Protein AF-A0A415QME4-F1 (afdb_monomer_lite)

Sequence (62 aa):
MKDNRRYLLQIARGEQPKQSFIRIYTVINGEKKLQSENEIEFDEDINIEIVTSKAELLELQK

Structure (mmCIF, N/CA/C/O backbone):
data_AF-A0A415QME4-F1
#
_entry.id   AF-A0A415QME4-F1
#
loop_
_atom_site.group_PDB
_atom_site.id
_atom_site.type_symbol
_atom_site.label_atom_id
_atom_site.label_alt_id
_atom_site.label_comp_id
_atom_site.label_asym_id
_atom_site.label_entity_id
_atom_site.label_seq_id
_atom_site.pdbx_PDB_ins_code
_atom_site.Cartn_x
_atom_site.Cartn_y
_atom_site.Cartn_z
_atom_site.occupancy
_atom_site.B_iso_or_equiv
_atom_site.auth_seq_id
_atom_site.auth_comp_id
_atom_site.auth_asym_id
_atom_site.auth_atom_id
_atom_site.pdbx_PDB_model_num
ATOM 1 N N . MET A 1 1 ? 0.717 -6.963 -27.726 1.00 41.09 1 MET A N 1
ATOM 2 C CA . MET A 1 1 ? 2.035 -6.853 -28.392 1.00 41.09 1 MET A CA 1
ATOM 3 C C . MET A 1 1 ? 3.077 -6.895 -27.287 1.00 41.09 1 MET A C 1
ATOM 5 O O . MET A 1 1 ? 2.944 -6.115 -26.358 1.00 41.09 1 MET A O 1
ATOM 9 N N . LYS A 1 2 ? 3.995 -7.871 -27.297 1.00 46.72 2 LYS A N 1
ATOM 10 C CA . LYS A 1 2 ? 5.012 -8.023 -26.243 1.00 46.72 2 LYS A CA 1
ATOM 11 C C . LYS A 1 2 ? 6.119 -6.996 -26.461 1.00 46.72 2 LYS A C 1
ATOM 13 O O . LYS A 1 2 ? 6.728 -6.988 -27.531 1.00 46.72 2 LYS A O 1
ATOM 18 N N . ASP A 1 3 ? 6.328 -6.139 -25.470 1.00 55.97 3 ASP A N 1
ATOM 19 C CA . ASP A 1 3 ? 7.431 -5.189 -25.461 1.00 55.97 3 ASP A CA 1
ATOM 20 C C . ASP A 1 3 ? 8.739 -5.938 -25.168 1.00 55.97 3 ASP A C 1
ATOM 22 O O . ASP A 1 3 ? 8.880 -6.606 -24.148 1.00 55.97 3 ASP A O 1
ATOM 26 N N . ASN A 1 4 ? 9.663 -5.890 -26.126 1.00 56.09 4 ASN A N 1
ATOM 27 C CA . ASN A 1 4 ? 10.903 -6.672 -26.150 1.00 56.09 4 ASN A CA 1
ATOM 28 C C . ASN A 1 4 ? 12.143 -5.762 -26.087 1.00 56.09 4 ASN A C 1
ATOM 30 O O . ASN A 1 4 ? 13.208 -6.122 -26.591 1.00 56.09 4 ASN A O 1
ATOM 34 N N . ARG A 1 5 ? 12.026 -4.541 -25.554 1.00 58.50 5 ARG A N 1
ATOM 35 C CA . ARG A 1 5 ? 13.087 -3.533 -25.676 1.00 58.50 5 ARG A CA 1
ATOM 36 C C . ARG A 1 5 ? 13.375 -2.868 -24.330 1.00 58.50 5 ARG A C 1
ATOM 38 O O . ARG A 1 5 ? 12.592 -2.032 -23.916 1.00 58.50 5 ARG A O 1
ATOM 45 N N . ARG A 1 6 ? 14.538 -3.189 -23.724 1.00 54.38 6 ARG A N 1
ATOM 46 C CA . ARG A 1 6 ? 15.456 -2.293 -22.950 1.00 54.38 6 ARG A CA 1
ATOM 47 C C . ARG A 1 6 ? 16.205 -2.926 -21.767 1.00 54.38 6 ARG A C 1
ATOM 49 O O . ARG A 1 6 ? 17.127 -2.300 -21.268 1.00 54.38 6 ARG A O 1
ATOM 56 N N . TYR A 1 7 ? 15.931 -4.165 -21.369 1.00 55.09 7 TYR A N 1
ATOM 57 C CA . TYR A 1 7 ? 16.549 -4.715 -20.146 1.00 55.09 7 TYR A CA 1
ATOM 58 C C . TYR A 1 7 ? 18.033 -5.120 -20.280 1.00 55.09 7 TYR A C 1
ATOM 60 O O . TYR A 1 7 ? 18.768 -5.135 -19.298 1.00 55.09 7 TYR A O 1
ATOM 68 N N . LEU A 1 8 ? 18.513 -5.400 -21.498 1.00 53.34 8 LEU A N 1
ATOM 69 C CA . LEU A 1 8 ? 19.874 -5.912 -21.734 1.00 53.34 8 LEU A CA 1
ATOM 70 C C . LEU A 1 8 ? 20.990 -4.871 -21.526 1.00 53.34 8 LEU A C 1
ATOM 72 O O . LEU A 1 8 ? 22.092 -5.234 -21.125 1.00 53.34 8 LEU A O 1
ATOM 76 N N . LEU A 1 9 ? 20.726 -3.583 -21.779 1.00 53.56 9 LEU A N 1
ATOM 77 C CA . LEU A 1 9 ? 21.754 -2.534 -21.691 1.00 53.56 9 LEU A CA 1
ATOM 78 C C . LEU A 1 9 ? 21.997 -2.061 -20.245 1.00 53.56 9 LEU A C 1
ATOM 80 O O . LEU A 1 9 ? 23.091 -1.608 -19.921 1.00 53.56 9 LEU A O 1
ATOM 84 N N . GLN A 1 10 ? 20.981 -2.170 -19.384 1.00 50.25 10 GLN A N 1
ATOM 85 C CA . GLN A 1 10 ? 21.006 -1.696 -17.996 1.00 50.25 10 GLN A CA 1
ATOM 86 C C . GLN A 1 10 ? 21.795 -2.658 -17.091 1.00 50.25 10 GLN A C 1
ATOM 88 O O . GLN A 1 10 ? 22.647 -2.222 -16.323 1.00 50.25 10 GLN A O 1
ATOM 93 N N . ILE A 1 11 ? 21.646 -3.973 -17.309 1.00 53.06 11 ILE A N 1
ATOM 94 C CA . ILE A 1 11 ? 22.422 -5.021 -16.618 1.00 53.06 11 ILE A CA 1
ATOM 95 C C . ILE A 1 11 ? 23.932 -4.871 -16.888 1.00 53.06 11 ILE A C 1
ATOM 97 O O . ILE A 1 11 ? 24.746 -5.052 -15.985 1.00 53.06 11 ILE A O 1
ATOM 101 N N . ALA A 1 12 ? 24.326 -4.473 -18.104 1.00 52.44 12 ALA A N 1
ATOM 102 C CA . ALA A 1 12 ? 25.732 -4.266 -18.466 1.00 52.44 12 ALA A CA 1
ATOM 103 C C . ALA A 1 12 ? 26.389 -3.059 -17.764 1.00 52.44 12 ALA A C 1
ATOM 105 O O . ALA A 1 12 ? 27.615 -2.971 -17.733 1.00 52.44 12 ALA A O 1
ATOM 106 N N . ARG A 1 13 ? 25.599 -2.135 -17.195 1.00 58.81 13 ARG A N 1
ATOM 107 C CA . ARG A 1 13 ? 26.093 -0.983 -16.421 1.00 58.81 13 ARG A CA 1
ATOM 108 C C . ARG A 1 13 ? 26.163 -1.241 -14.912 1.00 58.81 13 ARG A C 1
ATOM 110 O O . ARG A 1 13 ? 26.532 -0.336 -14.176 1.00 58.81 13 ARG A O 1
ATOM 117 N N . GLY A 1 14 ? 25.845 -2.455 -14.453 1.00 56.66 14 GLY A N 1
ATOM 118 C CA . GLY A 1 14 ? 25.933 -2.829 -13.037 1.00 56.66 14 GLY A CA 1
ATOM 119 C C . GLY A 1 14 ? 24.846 -2.220 -12.145 1.00 56.66 14 GLY A C 1
ATOM 120 O O . GLY A 1 14 ? 24.841 -2.475 -10.944 1.00 56.66 14 GLY A O 1
ATOM 121 N N . GLU A 1 15 ? 23.911 -1.460 -12.713 1.00 57.81 15 GLU A N 1
ATOM 122 C CA . GLU A 1 15 ? 22.761 -0.923 -11.993 1.00 57.81 15 GLU A CA 1
ATOM 123 C C . GLU A 1 15 ? 21.572 -1.865 -12.182 1.00 57.81 15 GLU A C 1
ATOM 125 O O . GLU A 1 15 ? 21.102 -2.094 -13.301 1.00 57.81 15 GLU A O 1
ATOM 130 N N . GLN A 1 16 ? 21.085 -2.435 -11.078 1.00 62.25 16 GLN A N 1
ATOM 131 C CA . GLN A 1 16 ? 19.793 -3.108 -11.097 1.00 62.25 16 GLN A CA 1
ATOM 132 C C . GLN A 1 16 ? 18.713 -2.057 -11.384 1.00 62.25 16 GLN A C 1
ATOM 134 O O . GLN A 1 16 ? 18.738 -0.992 -10.761 1.00 62.25 16 GLN A O 1
ATOM 139 N N . PRO A 1 17 ? 17.775 -2.313 -12.316 1.00 65.19 17 PRO A N 1
ATOM 140 C CA . PRO A 1 17 ? 16.633 -1.430 -12.487 1.00 65.19 17 PRO A CA 1
ATOM 141 C C . PRO A 1 17 ? 15.905 -1.332 -11.145 1.00 65.19 17 PRO A C 1
ATOM 143 O O . PRO A 1 17 ? 15.560 -2.352 -10.546 1.00 65.19 17 PRO A O 1
ATOM 146 N N . LYS A 1 18 ? 15.730 -0.105 -10.648 1.00 69.44 18 LYS A N 1
ATOM 147 C CA . LYS A 1 18 ? 14.966 0.143 -9.429 1.00 69.44 18 LYS A CA 1
ATOM 148 C C . LYS A 1 18 ? 13.520 -0.246 -9.723 1.00 69.44 18 LYS A C 1
ATOM 150 O O . LYS A 1 18 ? 12.871 0.391 -10.544 1.00 69.44 18 LYS A O 1
ATOM 155 N N . GLN A 1 19 ? 13.061 -1.330 -9.108 1.00 78.69 19 GLN A N 1
ATOM 156 C CA . GLN A 1 19 ? 11.658 -1.715 -9.146 1.00 78.69 19 GLN A CA 1
ATOM 157 C C . GLN A 1 19 ? 10.964 -1.001 -7.998 1.00 78.69 19 GLN A C 1
ATOM 159 O O . GLN A 1 19 ? 11.350 -1.178 -6.840 1.00 78.69 19 GLN A O 1
ATOM 164 N N . SER A 1 20 ? 9.974 -0.185 -8.331 1.00 84.31 20 SER A N 1
ATOM 165 C CA . SER A 1 20 ? 9.135 0.481 -7.348 1.00 84.31 20 SER A CA 1
ATOM 166 C C . SER A 1 20 ? 7.753 -0.132 -7.333 1.00 84.31 20 SER A C 1
ATOM 168 O O . SER A 1 20 ? 7.288 -0.705 -8.319 1.00 84.31 20 SER A O 1
ATOM 170 N N . PHE A 1 21 ? 7.100 -0.032 -6.184 1.00 88.00 21 PHE A N 1
ATOM 17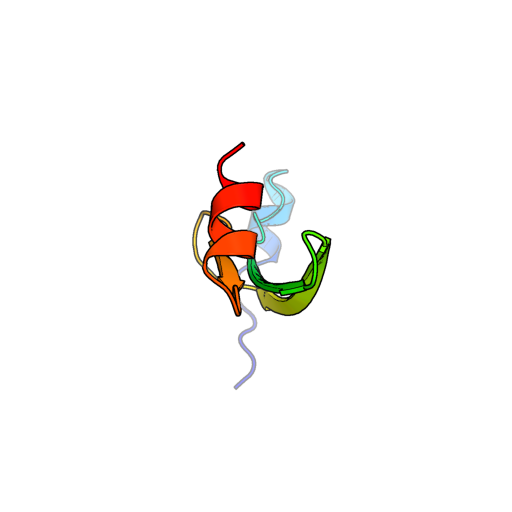1 C CA . PHE A 1 21 ? 5.831 -0.697 -5.947 1.00 88.00 21 PHE A CA 1
ATOM 172 C C . PHE A 1 21 ? 4.803 0.263 -5.374 1.00 88.00 21 PHE A C 1
ATOM 174 O O . PHE A 1 21 ? 5.104 1.105 -4.527 1.00 88.00 21 PHE A O 1
ATOM 181 N N . ILE A 1 22 ? 3.555 0.069 -5.789 1.00 90.06 22 ILE A N 1
ATOM 182 C CA . ILE A 1 22 ? 2.403 0.515 -5.022 1.00 90.06 22 ILE A CA 1
ATOM 183 C C . ILE A 1 22 ? 1.965 -0.621 -4.102 1.00 90.06 22 ILE A C 1
ATOM 185 O O . ILE A 1 22 ? 1.641 -1.720 -4.560 1.00 90.06 22 ILE A O 1
ATOM 189 N N . ARG A 1 23 ? 1.954 -0.359 -2.796 1.00 93.94 23 ARG A N 1
ATOM 190 C CA . ARG A 1 23 ? 1.527 -1.316 -1.773 1.00 93.94 23 ARG A CA 1
ATOM 191 C C . ARG A 1 23 ? 0.311 -0.780 -1.049 1.00 93.94 23 ARG A C 1
ATOM 193 O O . ARG A 1 23 ? 0.319 0.337 -0.536 1.00 93.94 23 ARG A O 1
ATOM 200 N N . ILE A 1 24 ? -0.743 -1.584 -1.017 1.00 91.94 24 ILE A N 1
ATOM 201 C C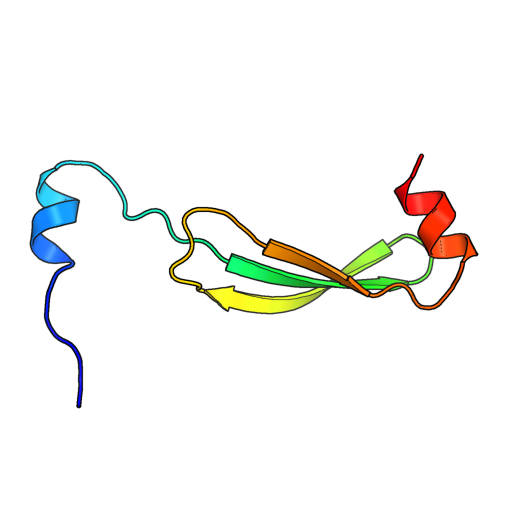A . ILE A 1 24 ? -1.979 -1.263 -0.312 1.00 91.94 24 ILE A CA 1
ATOM 202 C C . ILE A 1 24 ? -2.021 -2.093 0.959 1.00 91.94 24 ILE A C 1
ATOM 204 O O . ILE A 1 24 ? -2.014 -3.324 0.904 1.00 91.94 24 ILE A O 1
ATOM 208 N N . TYR A 1 25 ? -2.116 -1.413 2.092 1.00 92.75 25 TYR A N 1
ATOM 209 C CA . TYR A 1 25 ? -2.256 -2.010 3.407 1.00 92.75 25 TYR A CA 1
ATOM 210 C C . TYR A 1 25 ? -3.641 -1.712 3.971 1.00 92.75 25 TYR A C 1
ATOM 212 O O . TYR A 1 25 ? -4.152 -0.605 3.830 1.00 92.75 25 TYR A O 1
ATOM 220 N N . THR A 1 26 ? -4.238 -2.682 4.654 1.00 90.56 26 THR A N 1
ATOM 221 C CA . THR A 1 26 ? -5.346 -2.430 5.583 1.00 90.56 26 THR A CA 1
ATOM 222 C C . THR A 1 26 ? -4.803 -2.484 6.994 1.00 90.56 26 THR A C 1
ATOM 224 O O . THR A 1 26 ? -4.087 -3.425 7.334 1.00 90.56 26 THR A O 1
ATOM 227 N N . VAL A 1 27 ? -5.157 -1.499 7.808 1.00 86.88 27 VAL A N 1
ATOM 228 C CA . VAL A 1 27 ? -4.840 -1.501 9.234 1.00 86.88 27 VAL A CA 1
ATOM 229 C C . VAL A 1 27 ? -6.053 -2.026 9.983 1.00 86.88 27 VAL A C 1
ATOM 231 O O . VAL A 1 27 ? -7.146 -1.497 9.806 1.00 86.88 27 VAL A O 1
ATOM 234 N N . ILE A 1 28 ? -5.869 -3.097 10.753 1.00 84.56 28 ILE A N 1
ATOM 235 C CA . ILE A 1 28 ? -6.913 -3.699 11.589 1.00 84.56 28 ILE A CA 1
ATOM 236 C C . ILE A 1 28 ? -6.329 -3.854 12.987 1.00 84.56 28 ILE A C 1
ATOM 238 O O . ILE A 1 28 ? -5.342 -4.567 13.155 1.00 84.56 28 ILE A O 1
ATOM 242 N N . ASN A 1 29 ? -6.933 -3.208 13.986 1.00 83.88 29 ASN A N 1
ATOM 243 C CA . ASN A 1 29 ? -6.470 -3.261 15.383 1.00 83.88 29 ASN A CA 1
ATOM 244 C C . ASN A 1 29 ? -4.981 -2.877 15.545 1.00 83.88 29 ASN A C 1
ATOM 246 O O . ASN A 1 29 ? -4.247 -3.525 16.289 1.00 83.88 29 ASN A O 1
ATOM 250 N N . GLY A 1 30 ? -4.518 -1.878 14.789 1.00 80.31 30 GLY A N 1
ATOM 251 C CA . GLY A 1 30 ? -3.121 -1.428 14.806 1.00 80.31 30 GLY A CA 1
ATOM 252 C C . GLY A 1 30 ? -2.146 -2.303 14.004 1.00 80.31 30 GLY A C 1
ATOM 253 O O . GLY A 1 30 ? -0.997 -1.912 13.804 1.00 80.31 30 GLY A O 1
ATOM 254 N N . GLU A 1 31 ? -2.583 -3.450 13.474 1.00 84.88 31 GLU A N 1
ATOM 255 C CA . GLU A 1 31 ? -1.753 -4.311 12.629 1.00 84.88 31 GLU A CA 1
ATOM 256 C C . GLU A 1 31 ? -1.918 -3.974 11.142 1.00 84.88 31 GLU A C 1
ATOM 258 O O . GLU A 1 31 ? -3.031 -3.943 10.609 1.00 84.88 31 GLU A O 1
ATOM 263 N N . LYS A 1 32 ? -0.796 -3.757 10.443 1.00 89.00 32 LYS A N 1
ATOM 264 C CA . LYS A 1 32 ? -0.773 -3.526 8.991 1.00 89.00 32 LYS A CA 1
ATOM 265 C C . LYS A 1 32 ? -0.782 -4.853 8.238 1.00 89.00 32 LYS A C 1
ATOM 267 O O . LYS A 1 32 ? 0.155 -5.642 8.344 1.00 89.00 32 LYS A O 1
ATOM 272 N N . LYS A 1 33 ? -1.795 -5.063 7.401 1.00 91.31 33 LYS A N 1
ATOM 273 C CA . LYS A 1 33 ? -1.919 -6.229 6.521 1.00 91.31 33 LYS A CA 1
ATOM 274 C C . LYS A 1 33 ? -1.822 -5.820 5.057 1.00 91.31 33 LYS A C 1
ATOM 276 O O . LYS A 1 33 ? -2.613 -5.002 4.597 1.00 91.31 33 LYS A O 1
ATOM 281 N N . LEU A 1 34 ? -0.889 -6.416 4.315 1.00 93.12 34 LEU A N 1
ATOM 282 C CA . LEU A 1 34 ? -0.769 -6.210 2.869 1.00 93.12 34 LEU A CA 1
ATOM 283 C C . LEU A 1 34 ? -1.978 -6.823 2.145 1.00 93.12 34 LEU A C 1
ATOM 285 O O . LEU A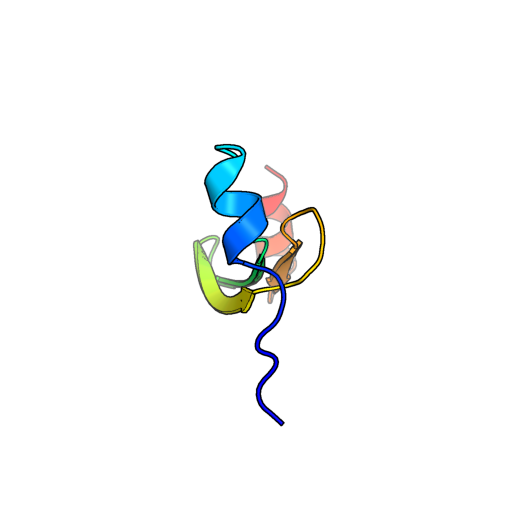 1 34 ? -2.293 -7.997 2.341 1.00 93.12 34 LEU A O 1
ATOM 289 N N . GLN A 1 35 ? -2.642 -6.025 1.313 1.00 92.56 35 GLN A N 1
ATOM 290 C CA . GLN A 1 35 ? -3.777 -6.440 0.482 1.00 92.56 35 GLN A CA 1
ATOM 291 C C . GLN A 1 35 ? -3.388 -6.613 -0.979 1.00 92.56 35 GLN A C 1
ATOM 293 O O . GLN A 1 35 ? -3.844 -7.537 -1.644 1.00 92.56 35 GLN A O 1
ATOM 298 N N . SER A 1 36 ? -2.569 -5.697 -1.487 1.00 90.56 36 SER A N 1
ATOM 299 C CA . SER A 1 36 ? -2.168 -5.680 -2.886 1.00 90.56 36 SER A CA 1
ATOM 300 C C . SER A 1 36 ? -0.784 -5.079 -3.014 1.00 90.56 36 SER A C 1
ATOM 302 O O . SER A 1 36 ? -0.454 -4.108 -2.334 1.00 90.56 36 SER A O 1
ATOM 304 N N . GLU A 1 37 ? -0.021 -5.621 -3.949 1.00 93.94 37 GLU A N 1
ATOM 305 C CA . GLU A 1 37 ? 1.257 -5.089 -4.394 1.00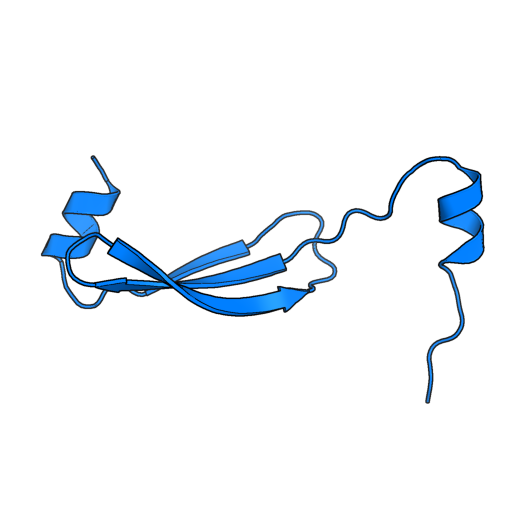 93.94 37 GLU A CA 1
ATOM 306 C C . GLU A 1 37 ? 1.240 -5.084 -5.919 1.00 93.94 37 GLU A C 1
ATOM 308 O O . GLU A 1 37 ? 0.871 -6.084 -6.533 1.00 93.94 37 GLU A O 1
ATOM 313 N N . ASN A 1 38 ? 1.581 -3.951 -6.527 1.00 89.31 38 ASN A N 1
ATOM 314 C CA . ASN A 1 38 ? 1.766 -3.860 -7.970 1.00 89.31 38 ASN A CA 1
ATOM 315 C C . ASN A 1 38 ? 3.054 -3.095 -8.260 1.00 89.31 38 ASN A C 1
ATOM 317 O O . ASN A 1 38 ? 3.344 -2.096 -7.604 1.00 89.31 38 ASN A O 1
ATOM 321 N N . GLU A 1 39 ? 3.814 -3.557 -9.245 1.00 87.44 39 GLU A N 1
ATOM 322 C CA . GLU A 1 39 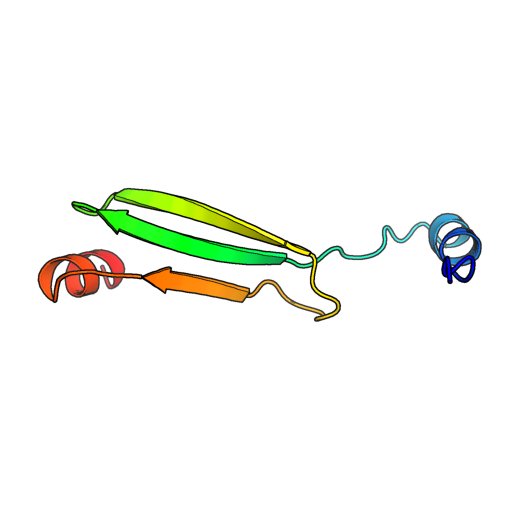? 4.988 -2.841 -9.739 1.00 87.44 39 GLU A CA 1
ATOM 323 C C . GLU A 1 39 ? 4.544 -1.583 -10.497 1.00 87.44 39 GLU A C 1
ATOM 325 O O . GLU A 1 39 ? 3.537 -1.593 -11.213 1.00 87.44 39 GLU A O 1
ATOM 330 N N . ILE A 1 40 ? 5.277 -0.491 -10.310 1.00 83.38 40 ILE A N 1
ATOM 331 C CA . ILE A 1 40 ? 5.012 0.809 -10.922 1.00 83.38 40 ILE A CA 1
ATOM 332 C C . ILE A 1 40 ? 6.291 1.378 -11.538 1.00 83.38 40 ILE A C 1
ATOM 334 O O . ILE A 1 40 ? 7.393 1.114 -11.069 1.00 83.38 40 ILE A O 1
ATOM 338 N N . GLU A 1 41 ? 6.133 2.211 -12.566 1.00 79.94 41 GLU A N 1
ATOM 339 C CA . GLU A 1 41 ? 7.245 2.880 -13.263 1.00 79.94 41 GLU A CA 1
ATOM 340 C C . GLU A 1 41 ? 7.700 4.187 -12.581 1.00 79.94 41 GLU A C 1
ATOM 342 O O . GLU A 1 41 ? 8.445 4.966 -13.170 1.00 79.94 41 GLU A O 1
ATOM 347 N N . PHE A 1 42 ? 7.226 4.467 -11.364 1.00 74.31 42 PHE A N 1
ATOM 348 C CA . PHE A 1 42 ? 7.659 5.637 -10.600 1.00 74.31 42 PHE A CA 1
ATOM 349 C C . PHE A 1 42 ? 9.032 5.401 -9.968 1.00 74.31 42 PHE A C 1
ATOM 351 O O . PHE A 1 42 ? 9.418 4.270 -9.703 1.00 74.31 42 PHE A O 1
ATOM 358 N N . ASP A 1 43 ? 9.746 6.483 -9.665 1.00 79.94 43 ASP A N 1
ATOM 359 C CA . ASP A 1 43 ? 11.079 6.398 -9.058 1.00 79.94 43 ASP A CA 1
ATOM 360 C C . ASP A 1 43 ? 11.044 6.097 -7.546 1.00 79.94 43 ASP A C 1
ATOM 362 O O . ASP A 1 43 ? 12.096 5.943 -6.916 1.00 79.94 43 ASP A O 1
ATOM 366 N N . GLU A 1 44 ? 9.855 6.029 -6.941 1.00 81.31 44 GLU A N 1
ATOM 367 C CA . GLU A 1 44 ? 9.642 5.843 -5.505 1.00 81.31 44 GLU A CA 1
ATOM 368 C C . GLU A 1 44 ? 8.454 4.917 -5.215 1.00 81.31 44 GLU A C 1
ATOM 370 O O . GLU A 1 44 ? 7.510 4.810 -6.000 1.00 81.31 44 GLU A O 1
ATOM 375 N N . ASP A 1 45 ? 8.503 4.262 -4.054 1.00 85.94 45 ASP A N 1
ATOM 376 C CA . ASP A 1 45 ? 7.422 3.402 -3.579 1.00 85.94 45 ASP A CA 1
ATOM 377 C C . ASP A 1 45 ? 6.243 4.228 -3.061 1.00 85.94 45 ASP A C 1
ATOM 379 O O . ASP A 1 45 ? 6.408 5.181 -2.297 1.00 85.94 45 ASP A O 1
ATOM 383 N N . ILE A 1 46 ? 5.032 3.800 -3.414 1.00 86.94 46 ILE A N 1
ATOM 384 C CA . ILE A 1 46 ? 3.787 4.405 -2.944 1.00 86.94 46 ILE A CA 1
ATOM 385 C C . ILE A 1 46 ? 3.131 3.445 -1.953 1.00 86.94 46 ILE A C 1
ATOM 387 O O . ILE A 1 46 ? 2.644 2.381 -2.329 1.00 86.94 46 ILE A O 1
ATOM 391 N N . ASN A 1 47 ? 3.067 3.836 -0.682 1.00 89.12 47 ASN A N 1
ATOM 392 C CA . ASN A 1 47 ? 2.357 3.075 0.345 1.00 89.12 47 ASN A CA 1
ATOM 393 C C . ASN A 1 47 ? 0.999 3.727 0.626 1.00 89.12 47 ASN A C 1
ATOM 395 O O . ASN A 1 47 ? 0.930 4.890 1.019 1.00 89.12 47 ASN A O 1
ATOM 399 N N . ILE A 1 48 ? -0.082 2.973 0.429 1.00 88.12 48 ILE A N 1
ATOM 400 C CA . ILE A 1 48 ? -1.452 3.391 0.732 1.00 88.12 48 ILE A CA 1
ATOM 401 C C . ILE A 1 48 ? -1.934 2.608 1.947 1.00 88.12 48 ILE A C 1
ATOM 403 O O . ILE A 1 48 ? -1.989 1.380 1.913 1.00 88.12 48 ILE A O 1
ATOM 407 N N . GLU A 1 49 ? -2.328 3.314 3.002 1.00 88.38 49 GLU A N 1
ATOM 408 C CA . GLU A 1 49 ? -2.848 2.715 4.232 1.00 88.38 49 GLU A CA 1
ATOM 409 C C . GLU A 1 49 ? -4.342 3.008 4.368 1.00 88.38 49 GLU A C 1
ATOM 411 O O . GLU A 1 49 ? -4.769 4.157 4.482 1.00 88.38 49 GLU A O 1
ATOM 416 N N . ILE A 1 50 ? -5.148 1.950 4.339 1.00 88.81 50 ILE A N 1
ATOM 417 C CA . ILE A 1 50 ? -6.593 2.005 4.535 1.00 88.81 50 ILE A CA 1
ATOM 418 C C . ILE A 1 50 ? -6.868 1.739 6.013 1.00 88.81 50 ILE A C 1
ATOM 420 O O . ILE A 1 50 ? -6.731 0.609 6.486 1.00 88.81 50 ILE A O 1
ATOM 424 N N . VAL A 1 51 ? -7.266 2.789 6.726 1.00 87.69 51 VAL A N 1
ATOM 425 C CA . VAL A 1 51 ? -7.734 2.722 8.116 1.00 87.69 51 VAL A CA 1
ATOM 426 C C . VAL A 1 51 ? -9.257 2.721 8.148 1.00 87.69 51 VAL A C 1
ATOM 428 O O . VAL A 1 51 ? -9.902 3.428 7.371 1.00 87.69 51 VAL A O 1
ATOM 431 N N . THR A 1 52 ? -9.846 1.935 9.044 1.00 82.44 52 THR A N 1
ATOM 432 C CA . THR A 1 52 ? -11.308 1.822 9.166 1.00 82.44 52 THR A CA 1
ATOM 433 C C . THR A 1 52 ? -11.867 2.648 10.319 1.00 82.44 52 THR A C 1
ATOM 435 O O . THR A 1 52 ? -13.063 2.942 10.351 1.00 82.44 52 THR A O 1
ATOM 438 N N . SER A 1 53 ? -11.007 3.092 11.242 1.00 83.62 53 SER A N 1
ATOM 439 C CA . SER A 1 53 ? -11.396 3.935 12.369 1.00 83.62 53 SER A CA 1
ATOM 440 C C . SER A 1 53 ? -10.420 5.084 12.639 1.00 83.62 53 SER A C 1
ATOM 442 O O . SER A 1 53 ? -9.228 5.031 12.341 1.00 83.62 53 SER A O 1
ATOM 444 N N . LYS A 1 54 ? -10.927 6.143 13.283 1.00 81.25 54 LYS A N 1
ATOM 445 C CA . LYS A 1 54 ? -10.102 7.267 13.758 1.00 81.25 54 LYS A CA 1
ATOM 446 C C . LYS A 1 54 ? -9.117 6.844 14.860 1.00 81.25 54 LYS A C 1
ATOM 448 O O . LYS A 1 54 ? -8.088 7.490 15.022 1.00 81.25 54 LYS A O 1
ATOM 453 N N . ALA A 1 55 ? -9.434 5.785 15.609 1.00 80.69 55 ALA A N 1
ATOM 454 C CA . ALA A 1 55 ? -8.542 5.216 16.616 1.00 80.69 55 ALA A CA 1
ATOM 455 C C . ALA A 1 55 ? -7.295 4.599 15.964 1.00 80.69 55 ALA A C 1
ATOM 457 O O . ALA A 1 55 ? -6.185 4.929 16.366 1.00 80.69 55 ALA A O 1
ATOM 458 N N . GLU A 1 56 ? -7.475 3.823 14.892 1.00 78.56 56 GLU A N 1
ATOM 459 C CA . GLU A 1 56 ? -6.365 3.259 14.107 1.00 78.56 56 GLU A CA 1
ATOM 460 C C . GLU A 1 56 ? -5.477 4.358 13.509 1.00 78.56 56 GLU A C 1
ATOM 462 O O . GLU A 1 56 ? -4.255 4.251 13.529 1.00 78.56 56 GLU A O 1
ATOM 467 N N . LEU A 1 57 ? -6.072 5.466 13.049 1.00 76.62 57 LEU A N 1
ATOM 468 C CA . LEU A 1 57 ? -5.302 6.614 12.558 1.00 76.62 57 LEU A CA 1
ATOM 469 C C . LEU A 1 57 ? -4.399 7.232 13.642 1.00 76.62 57 LEU A C 1
ATOM 471 O O . LEU A 1 57 ? -3.284 7.651 13.345 1.00 76.62 57 LEU A O 1
ATOM 475 N N . LEU A 1 58 ? -4.874 7.303 14.889 1.00 77.50 58 LEU A N 1
ATOM 476 C CA . LEU A 1 58 ? -4.115 7.856 16.019 1.00 77.50 58 LEU A CA 1
ATOM 477 C C . LEU A 1 58 ? -2.975 6.936 16.469 1.00 77.50 58 LEU A C 1
ATOM 479 O O . LEU A 1 58 ? -1.971 7.426 16.979 1.00 77.50 58 LEU A O 1
ATOM 483 N N . GL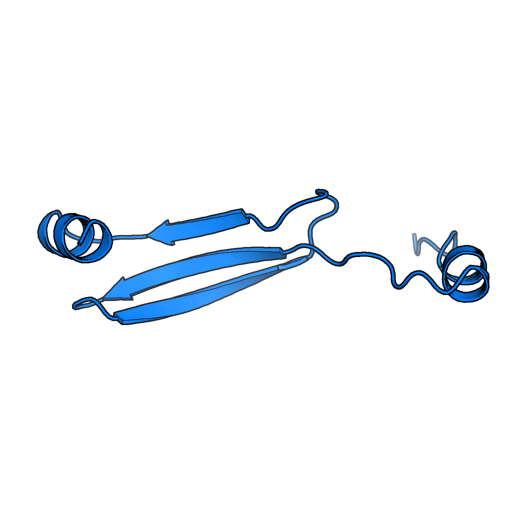U A 1 59 ? -3.118 5.622 16.299 1.00 75.69 59 GLU A N 1
ATOM 484 C CA . GLU A 1 59 ? -2.060 4.652 16.602 1.00 75.69 59 GLU A CA 1
ATOM 485 C C . GLU A 1 59 ? -0.908 4.721 15.596 1.00 75.69 59 GLU A C 1
ATOM 487 O O . GLU A 1 59 ? 0.242 4.575 15.990 1.00 75.69 59 GLU A O 1
ATOM 492 N N . LEU A 1 60 ? -1.196 5.029 14.329 1.00 70.44 60 LEU A N 1
ATOM 493 C CA . LEU A 1 60 ? -0.180 5.191 13.280 1.00 70.44 60 LEU A CA 1
ATOM 494 C C . LEU A 1 60 ? 0.650 6.479 13.399 1.00 70.44 60 LEU A C 1
ATOM 496 O O . LEU A 1 60 ? 1.693 6.587 12.761 1.00 70.44 60 LEU A O 1
ATOM 500 N N . GLN A 1 61 ? 0.172 7.469 14.158 1.00 70.56 61 GLN A N 1
ATOM 501 C CA . GLN A 1 61 ? 0.832 8.770 14.342 1.00 70.56 61 GLN A CA 1
ATOM 502 C C . GLN A 1 61 ? 1.723 8.841 15.594 1.00 70.56 61 GLN A C 1
ATOM 504 O O . GLN A 1 61 ? 2.299 9.897 15.861 1.00 70.56 61 GLN A O 1
ATOM 509 N N . LYS A 1 62 ? 1.796 7.761 16.377 1.00 61.50 62 LYS A N 1
ATOM 510 C CA . LYS A 1 62 ? 2.670 7.644 17.551 1.00 61.50 62 LYS A CA 1
ATOM 511 C C . LYS A 1 62 ? 4.015 7.043 17.174 1.00 61.50 62 LYS A C 1
ATOM 513 O O . LYS A 1 62 ? 5.009 7.491 17.783 1.00 61.50 62 LYS A O 1
#

Organism: NCBI:txid544645

Secondary structure (DSSP, 8-state):
-----SHHHHHTTTPPP--EEEEEEEEETTEEEEEEEEEESSSS-EEEEEESSHHHHHHTT-

Foldseek 3Di:
DDDPDDPPVCVVVVDDPDWEWEWEWEADPLDTDTDDIDTDPDPYHHYHYHYPDPVSVVSVVD

pLDDT: mean 75.99, std 14.69, range [41.09, 93.94]

Radius of gyration: 17.3 Å; chains: 1; bounding box: 38×17×46 Å